Protein AF-A0A919TP03-F1 (afdb_monomer_lite)

Structure (mmCIF, N/CA/C/O backbone):
data_AF-A0A919TP03-F1
#
_entry.id   AF-A0A919TP03-F1
#
loop_
_atom_site.group_PDB
_atom_site.id
_atom_site.type_symbol
_atom_site.label_atom_id
_atom_site.label_alt_id
_atom_site.label_comp_id
_atom_site.label_asym_id
_atom_site.label_entity_id
_atom_site.label_seq_id
_atom_site.pdbx_PDB_ins_code
_atom_site.Cartn_x
_atom_site.Cartn_y
_atom_site.Cartn_z
_atom_site.occupancy
_atom_site.B_iso_or_equiv
_atom_site.auth_seq_id
_atom_site.auth_comp_id
_atom_site.auth_asym_id
_atom_site.auth_atom_id
_atom_site.pdbx_PDB_model_num
ATOM 1 N N . MET A 1 1 ? -2.694 -4.757 1.870 1.00 91.94 1 MET A N 1
ATOM 2 C CA . MET A 1 1 ? -1.368 -5.408 1.876 1.00 91.94 1 MET A CA 1
ATOM 3 C C . MET A 1 1 ? -1.038 -5.931 0.502 1.00 91.94 1 MET A C 1
ATOM 5 O O . MET A 1 1 ? -1.943 -6.411 -0.164 1.00 91.94 1 MET A O 1
ATOM 9 N N . ALA A 1 2 ? 0.234 -5.892 0.119 1.00 93.25 2 ALA A N 1
ATOM 10 C CA . ALA A 1 2 ? 0.705 -6.335 -1.192 1.00 93.25 2 ALA A CA 1
ATOM 11 C C . ALA A 1 2 ? 2.002 -7.144 -1.063 1.00 93.25 2 ALA A C 1
ATOM 13 O O . ALA A 1 2 ? 2.681 -7.048 -0.039 1.00 93.25 2 ALA A O 1
ATOM 14 N N . THR A 1 3 ? 2.324 -7.935 -2.085 1.00 94.19 3 THR A N 1
ATOM 15 C CA . THR A 1 3 ? 3.656 -8.539 -2.289 1.00 94.19 3 THR A CA 1
ATOM 16 C C . THR A 1 3 ? 4.359 -7.925 -3.491 1.00 94.19 3 THR A C 1
ATOM 18 O O . THR A 1 3 ? 5.556 -7.674 -3.430 1.00 94.19 3 THR A O 1
ATOM 21 N N . HIS A 1 4 ? 3.624 -7.609 -4.560 1.00 95.56 4 HIS A N 1
ATOM 22 C CA . HIS A 1 4 ? 4.197 -6.997 -5.756 1.00 95.56 4 HIS A CA 1
ATOM 23 C C . HIS A 1 4 ? 3.996 -5.489 -5.745 1.00 95.56 4 HIS A C 1
ATOM 25 O O . HIS A 1 4 ? 2.932 -4.995 -5.366 1.00 95.56 4 HIS A O 1
ATOM 31 N N . ALA A 1 5 ? 5.037 -4.763 -6.138 1.00 95.31 5 ALA A N 1
ATOM 32 C CA . ALA A 1 5 ? 5.047 -3.313 -6.076 1.00 95.31 5 ALA A CA 1
ATOM 33 C C . ALA A 1 5 ? 6.024 -2.724 -7.093 1.00 95.31 5 ALA A C 1
ATOM 35 O O . ALA A 1 5 ? 7.203 -3.072 -7.106 1.00 95.31 5 ALA A O 1
ATOM 36 N N . PHE A 1 6 ? 5.550 -1.770 -7.891 1.00 95.62 6 PHE A N 1
ATOM 37 C CA . PHE A 1 6 ? 6.347 -1.111 -8.921 1.00 95.62 6 PHE A CA 1
ATOM 38 C C . PHE A 1 6 ? 6.401 0.389 -8.660 1.00 95.62 6 PHE A C 1
ATOM 40 O O . PHE A 1 6 ? 5.384 1.083 -8.666 1.00 95.62 6 PHE A O 1
ATOM 47 N N . HIS A 1 7 ? 7.604 0.900 -8.420 1.00 93.31 7 HIS A N 1
ATOM 48 C CA . HIS A 1 7 ? 7.853 2.321 -8.227 1.00 93.31 7 HIS A CA 1
ATOM 49 C C . HIS A 1 7 ? 8.422 2.943 -9.500 1.00 93.31 7 HIS A C 1
ATOM 51 O O . HIS A 1 7 ? 9.349 2.406 -10.104 1.00 93.31 7 HIS A O 1
ATOM 57 N N . GLN A 1 8 ? 7.932 4.128 -9.864 1.00 87.19 8 GLN A N 1
ATOM 58 C CA . GLN A 1 8 ? 8.279 4.791 -11.124 1.00 87.19 8 GLN A CA 1
ATOM 59 C C . GLN A 1 8 ? 9.794 4.969 -11.345 1.00 87.19 8 GLN A C 1
ATOM 61 O O . GLN A 1 8 ? 10.262 4.841 -12.472 1.00 87.19 8 GLN A O 1
ATOM 66 N N . LEU A 1 9 ? 10.560 5.272 -10.288 1.00 89.12 9 LEU A N 1
ATOM 67 C CA . LEU A 1 9 ? 12.007 5.530 -10.394 1.00 89.12 9 LEU A CA 1
ATOM 68 C C . LEU A 1 9 ? 12.885 4.358 -9.951 1.00 89.12 9 LEU A C 1
ATOM 70 O O . LEU A 1 9 ? 14.006 4.222 -10.426 1.00 89.12 9 LEU A O 1
ATOM 74 N N . ALA A 1 10 ? 12.404 3.549 -9.006 1.00 88.62 10 ALA A N 1
ATOM 75 C CA . ALA A 1 10 ? 13.191 2.459 -8.422 1.00 88.62 10 ALA A CA 1
ATOM 76 C C . ALA A 1 10 ? 12.963 1.131 -9.157 1.00 88.62 10 ALA A C 1
ATOM 78 O O . ALA A 1 10 ? 13.732 0.195 -8.968 1.00 88.62 10 ALA A O 1
ATOM 79 N N . GLY A 1 11 ? 11.935 1.065 -10.010 1.00 91.62 11 GLY A N 1
ATOM 80 C CA . GLY A 1 11 ? 11.528 -0.153 -10.689 1.00 91.62 11 GLY A CA 1
ATOM 81 C C . GLY A 1 11 ? 10.775 -1.091 -9.752 1.00 91.62 11 GLY A C 1
ATOM 82 O O . GLY A 1 11 ? 9.951 -0.656 -8.944 1.00 91.62 11 GLY A O 1
ATOM 83 N N . ASP A 1 12 ? 11.047 -2.384 -9.894 1.00 94.94 12 ASP A N 1
ATOM 84 C CA . ASP A 1 12 ? 10.448 -3.435 -9.079 1.00 94.94 12 ASP A CA 1
ATOM 85 C C . ASP A 1 12 ? 10.972 -3.370 -7.636 1.00 94.94 12 ASP A C 1
ATOM 87 O O . ASP A 1 12 ? 12.174 -3.460 -7.380 1.00 94.94 12 ASP A O 1
ATOM 91 N N . ILE A 1 13 ? 10.047 -3.186 -6.699 1.00 93.44 13 ILE A N 1
ATOM 92 C CA . ILE A 1 13 ? 10.291 -3.139 -5.256 1.00 93.44 13 ILE A CA 1
ATOM 93 C C . ILE A 1 13 ? 9.390 -4.140 -4.519 1.00 93.44 13 ILE A C 1
ATOM 95 O O . ILE A 1 13 ? 8.952 -3.889 -3.388 1.00 93.44 13 ILE A O 1
ATOM 99 N N . SER A 1 14 ? 9.085 -5.253 -5.189 1.00 94.19 14 SER A N 1
ATOM 100 C CA . SER A 1 14 ? 8.319 -6.373 -4.650 1.00 94.19 14 SER A CA 1
ATOM 101 C C . SER A 1 14 ? 9.018 -7.018 -3.451 1.00 94.19 14 SER A C 1
ATOM 103 O O . SER A 1 14 ? 10.224 -6.878 -3.237 1.00 94.19 14 SER A O 1
ATOM 105 N N . ARG A 1 15 ? 8.229 -7.712 -2.633 1.00 89.25 15 ARG A N 1
ATOM 106 C CA . ARG A 1 15 ? 8.653 -8.388 -1.408 1.00 89.25 15 ARG A CA 1
ATOM 107 C C . ARG A 1 15 ? 8.086 -9.803 -1.385 1.00 89.25 15 ARG A C 1
ATOM 109 O O . ARG A 1 15 ? 6.964 -10.029 -1.833 1.00 89.25 15 ARG A O 1
ATOM 116 N N . ASP A 1 16 ? 8.851 -10.726 -0.810 1.00 90.44 16 ASP A N 1
ATOM 117 C CA . ASP A 1 16 ? 8.452 -12.136 -0.697 1.00 90.44 16 ASP A CA 1
ATOM 118 C C . ASP A 1 16 ? 7.247 -12.327 0.238 1.00 90.44 16 ASP A C 1
ATOM 120 O O . ASP A 1 16 ? 6.447 -13.245 0.063 1.00 90.44 16 ASP A O 1
ATOM 124 N N . GLU A 1 17 ? 7.094 -11.436 1.221 1.00 89.00 17 GLU A N 1
ATOM 125 C CA . GLU A 1 17 ? 6.006 -11.451 2.195 1.00 89.00 17 GLU A CA 1
ATOM 126 C C . GLU A 1 17 ? 5.045 -10.276 1.999 1.00 89.00 17 GLU A C 1
ATOM 128 O O . GLU A 1 17 ? 5.384 -9.236 1.427 1.00 89.00 17 GLU A O 1
ATOM 133 N N . HIS A 1 18 ? 3.817 -10.433 2.496 1.00 87.81 18 HIS A N 1
ATOM 134 C CA . HIS A 1 18 ? 2.844 -9.351 2.485 1.00 87.81 18 HIS A CA 1
ATOM 135 C C . HIS A 1 18 ? 3.267 -8.226 3.428 1.00 87.81 18 HIS A C 1
ATOM 137 O O . HIS A 1 18 ? 3.453 -8.439 4.623 1.00 87.81 18 HIS A O 1
ATOM 143 N N . HIS A 1 19 ? 3.309 -7.007 2.900 1.00 90.38 19 HIS A N 1
ATOM 144 C CA . HIS A 1 19 ? 3.555 -5.807 3.691 1.00 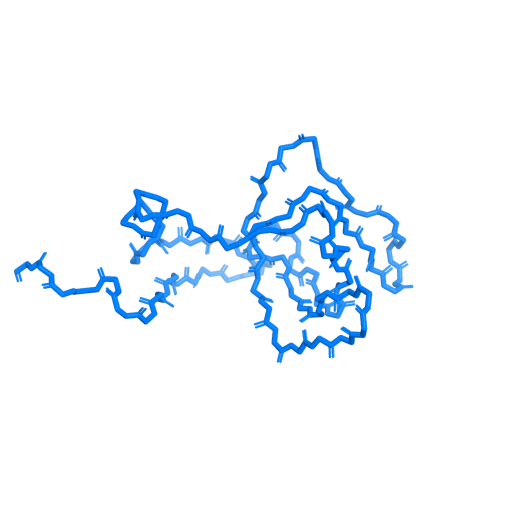90.38 19 HIS A CA 1
ATOM 145 C C . HIS A 1 19 ? 2.391 -4.817 3.615 1.00 90.38 19 HIS A C 1
ATOM 147 O O . HIS A 1 19 ? 1.523 -4.875 2.732 1.00 90.38 19 HIS A O 1
ATOM 153 N N . LEU A 1 20 ? 2.384 -3.875 4.558 1.00 91.62 20 LEU A N 1
ATOM 154 C CA . LEU A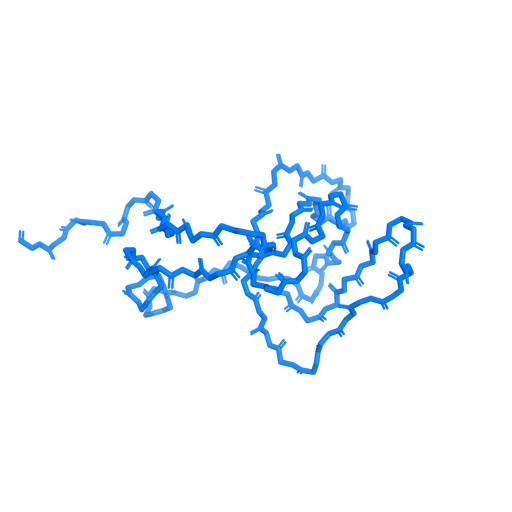 1 20 ? 1.400 -2.803 4.620 1.00 91.62 20 LEU A CA 1
ATOM 155 C C . LEU A 1 20 ? 1.624 -1.773 3.511 1.00 91.62 20 LEU A C 1
ATOM 157 O O . LEU A 1 20 ? 2.669 -1.127 3.449 1.00 91.62 20 LEU A O 1
ATOM 161 N N . ALA A 1 21 ? 0.597 -1.573 2.693 1.00 92.12 21 ALA A N 1
ATOM 162 C CA . ALA A 1 21 ? 0.524 -0.513 1.700 1.00 92.12 21 ALA A CA 1
ATOM 163 C C . ALA A 1 21 ? -0.639 0.417 2.058 1.00 92.12 21 ALA A C 1
ATOM 165 O O . A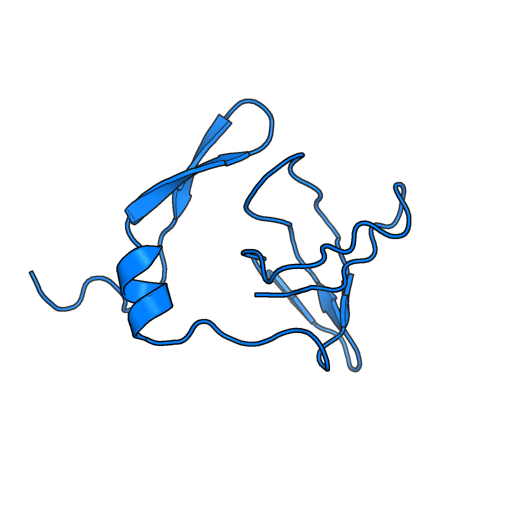LA A 1 21 ? -1.722 -0.060 2.404 1.00 92.12 21 ALA A O 1
ATOM 166 N N . LEU A 1 22 ? -0.400 1.725 1.988 1.00 91.25 22 LEU A N 1
ATOM 167 C CA . LEU A 1 22 ? -1.424 2.752 2.116 1.00 91.25 22 LEU A CA 1
ATOM 168 C C . LEU A 1 22 ? -1.887 3.111 0.712 1.00 91.25 22 LEU A C 1
ATOM 170 O O . LEU A 1 22 ? -1.120 3.707 -0.043 1.00 91.25 22 LEU A O 1
ATOM 174 N N . ILE A 1 23 ? -3.116 2.730 0.377 1.00 93.44 23 ILE A N 1
ATOM 175 C CA . ILE A 1 23 ? -3.719 3.014 -0.924 1.00 93.44 23 ILE A CA 1
ATOM 176 C C . ILE A 1 23 ? -4.401 4.377 -0.865 1.00 93.44 23 ILE A C 1
ATOM 178 O O . ILE A 1 23 ? -5.138 4.667 0.077 1.00 93.44 23 ILE A O 1
ATOM 182 N N . THR A 1 24 ? -4.122 5.215 -1.856 1.00 93.38 24 THR A N 1
ATOM 183 C CA . THR A 1 24 ? -4.674 6.573 -1.965 1.00 93.38 24 THR A CA 1
ATOM 184 C C . THR A 1 24 ? -5.486 6.773 -3.235 1.00 93.38 24 THR A C 1
ATOM 186 O O . THR A 1 24 ? -6.285 7.701 -3.286 1.00 93.38 24 THR A O 1
ATOM 189 N N . ASP A 1 25 ? -5.263 5.934 -4.246 1.00 95.75 25 ASP A N 1
ATOM 190 C CA . ASP A 1 25 ? -5.945 5.982 -5.536 1.00 95.75 25 ASP A CA 1
ATOM 191 C C . ASP A 1 25 ? -5.933 4.585 -6.184 1.00 95.75 25 ASP A C 1
ATOM 193 O O . ASP A 1 25 ? -5.244 3.677 -5.707 1.00 95.75 25 ASP A O 1
ATOM 197 N N . GLU A 1 26 ? -6.676 4.396 -7.266 1.00 97.31 26 GLU A N 1
ATOM 198 C CA . GLU A 1 26 ? -6.670 3.161 -8.052 1.00 97.31 26 GLU A CA 1
ATOM 199 C C . GLU A 1 26 ? -6.968 3.425 -9.530 1.00 97.31 26 GLU A C 1
ATOM 201 O O . GLU A 1 26 ? -7.657 4.381 -9.880 1.00 97.31 26 GLU A O 1
ATOM 206 N N . ASP A 1 27 ? -6.466 2.551 -10.399 1.00 95.81 27 ASP A N 1
ATOM 207 C CA . ASP A 1 27 ? -6.931 2.436 -11.781 1.00 95.81 27 ASP A CA 1
ATOM 208 C C . ASP A 1 27 ? -7.544 1.048 -12.026 1.00 95.81 27 ASP A C 1
ATOM 210 O O . ASP A 1 27 ? -7.891 0.343 -11.074 1.00 95.81 27 ASP A O 1
ATOM 214 N N . ASP A 1 28 ? -7.754 0.666 -13.286 1.00 96.75 28 ASP A N 1
ATOM 215 C CA . ASP A 1 28 ? -8.402 -0.604 -13.627 1.00 96.75 28 ASP A CA 1
ATOM 216 C C . ASP A 1 28 ? -7.605 -1.825 -13.120 1.00 96.75 28 ASP A C 1
ATOM 218 O O . ASP A 1 28 ? -8.206 -2.791 -12.640 1.00 96.75 28 ASP A O 1
ATOM 222 N N . ASP A 1 29 ? -6.270 -1.759 -13.141 1.00 96.50 29 ASP A N 1
ATOM 223 C CA . ASP A 1 29 ? -5.383 -2.910 -12.919 1.00 96.50 29 ASP A CA 1
ATOM 224 C C . ASP A 1 29 ? -4.605 -2.836 -11.591 1.00 96.50 29 ASP A C 1
ATOM 226 O O . ASP A 1 29 ? -4.306 -3.869 -10.972 1.00 96.50 29 ASP A O 1
ATOM 230 N N . ASP A 1 30 ? -4.304 -1.625 -11.120 1.00 97.38 30 ASP A N 1
ATOM 231 C CA . ASP A 1 30 ? -3.427 -1.361 -9.985 1.00 97.38 30 ASP A CA 1
ATOM 232 C C . ASP A 1 30 ? -4.107 -0.507 -8.908 1.00 97.38 30 ASP A C 1
ATOM 234 O O . ASP A 1 30 ? -4.854 0.436 -9.172 1.00 97.38 30 ASP A O 1
ATOM 238 N N . PHE A 1 31 ? -3.752 -0.776 -7.655 1.00 97.31 31 PHE A N 1
ATOM 239 C CA . PHE A 1 31 ? -3.861 0.219 -6.596 1.00 97.31 31 PHE A CA 1
ATOM 240 C C . PHE A 1 31 ? -2.635 1.132 -6.612 1.00 97.31 31 PHE A C 1
ATOM 242 O O . PHE A 1 31 ? -1.513 0.679 -6.841 1.00 97.31 31 PHE A O 1
ATOM 249 N N . ILE A 1 32 ? -2.821 2.414 -6.309 1.00 96.12 32 ILE A N 1
ATOM 250 C CA . ILE A 1 32 ? -1.756 3.416 -6.279 1.00 96.12 32 ILE A CA 1
ATOM 251 C C . ILE A 1 32 ? -1.627 3.957 -4.859 1.00 96.12 32 ILE A C 1
ATOM 253 O O . ILE A 1 32 ? -2.603 4.359 -4.218 1.00 96.12 32 ILE A O 1
ATOM 257 N N . GLY A 1 33 ? -0.401 3.978 -4.345 1.00 93.88 33 GLY A N 1
ATOM 258 C CA . GLY A 1 33 ? -0.178 4.445 -2.987 1.00 93.88 33 GLY A CA 1
ATOM 259 C C . GLY A 1 33 ? 1.272 4.435 -2.543 1.00 93.88 33 GLY A C 1
ATOM 260 O O . GLY A 1 33 ? 2.183 4.732 -3.316 1.00 93.88 33 GLY A O 1
ATOM 261 N N . SER A 1 34 ? 1.480 4.125 -1.266 1.00 91.88 34 SER A N 1
ATOM 262 C CA . SER A 1 34 ? 2.802 4.131 -0.639 1.00 91.88 34 SER A CA 1
ATOM 263 C C . SER A 1 34 ? 3.052 2.876 0.189 1.00 91.88 34 SER A C 1
ATOM 265 O O . SER A 1 34 ? 2.141 2.358 0.838 1.00 91.88 34 SER A O 1
ATOM 267 N N . TRP A 1 35 ? 4.304 2.418 0.239 1.00 90.44 35 TRP A N 1
ATOM 268 C CA . TRP A 1 35 ? 4.709 1.441 1.254 1.00 90.44 35 TRP A CA 1
ATOM 269 C C . TRP A 1 35 ? 4.699 2.101 2.636 1.00 90.44 35 TRP A C 1
ATOM 271 O O . TRP A 1 35 ? 5.368 3.112 2.844 1.00 90.44 35 TRP A O 1
ATOM 281 N N . VAL A 1 36 ? 3.978 1.508 3.591 1.00 87.19 36 VAL A N 1
ATOM 282 C CA . VAL A 1 36 ? 3.893 2.015 4.974 1.00 87.19 36 VAL A CA 1
ATOM 283 C C . VAL A 1 36 ? 5.188 1.753 5.744 1.00 87.19 36 VAL A C 1
ATOM 285 O O . VAL A 1 36 ? 5.569 2.530 6.613 1.00 87.19 36 VAL A O 1
ATOM 288 N N . GLU A 1 37 ? 5.888 0.670 5.413 1.00 80.44 37 GLU A N 1
ATOM 289 C CA . GLU A 1 37 ? 7.133 0.271 6.068 1.00 80.44 37 GLU A CA 1
ATOM 290 C C . GLU A 1 37 ? 8.317 0.372 5.101 1.00 80.44 37 GLU A C 1
ATOM 292 O O . GLU A 1 37 ? 8.229 -0.045 3.940 1.00 80.44 37 GLU A O 1
ATOM 297 N N . GLY A 1 38 ? 9.462 0.851 5.593 1.00 73.56 38 GLY A N 1
ATOM 298 C CA . GLY A 1 38 ? 10.721 0.891 4.845 1.00 73.56 38 GLY A CA 1
ATOM 299 C C . GLY A 1 38 ? 11.059 2.279 4.300 1.00 73.56 38 GLY A C 1
ATOM 300 O O . GLY A 1 38 ? 10.913 3.286 4.992 1.00 73.56 38 GLY A O 1
ATOM 301 N N . ALA A 1 39 ? 11.547 2.338 3.058 1.00 72.44 39 ALA A N 1
ATOM 302 C CA . ALA A 1 39 ? 12.127 3.554 2.477 1.00 72.44 39 ALA A CA 1
ATOM 303 C C . ALA A 1 39 ? 11.111 4.664 2.125 1.00 72.44 39 ALA A C 1
ATOM 305 O O . ALA A 1 39 ? 11.511 5.692 1.588 1.00 72.44 39 ALA A O 1
ATOM 306 N N . GLY A 1 40 ? 9.819 4.486 2.430 1.00 75.06 40 GLY A N 1
ATOM 307 C CA . GLY A 1 40 ? 8.794 5.509 2.195 1.00 75.06 40 GLY A CA 1
ATOM 308 C C . GLY A 1 40 ? 8.527 5.779 0.713 1.00 75.06 40 GLY A C 1
ATOM 309 O O . GLY A 1 40 ? 8.314 6.925 0.330 1.00 75.06 40 GLY A O 1
ATOM 310 N N . PHE A 1 41 ? 8.574 4.741 -0.129 1.00 86.00 41 PHE A N 1
ATOM 311 C CA . PHE A 1 41 ? 8.233 4.864 -1.546 1.00 86.00 41 PHE A CA 1
ATOM 312 C C . PHE A 1 41 ? 6.776 5.313 -1.704 1.00 86.00 41 PHE A C 1
ATOM 314 O O . PHE A 1 41 ? 5.872 4.620 -1.233 1.00 86.00 41 PHE A O 1
ATOM 321 N N . ILE A 1 42 ? 6.582 6.447 -2.378 1.00 89.06 42 ILE A N 1
ATOM 322 C CA . ILE A 1 42 ? 5.285 7.015 -2.777 1.00 89.06 42 ILE A CA 1
ATOM 323 C C . ILE A 1 42 ? 5.037 6.755 -4.267 1.00 89.06 42 ILE A C 1
ATOM 325 O O . ILE A 1 42 ? 5.985 6.464 -4.991 1.00 89.06 42 ILE A O 1
ATOM 329 N N . ASN A 1 43 ? 3.801 6.897 -4.751 1.00 91.06 43 ASN A N 1
ATOM 330 C CA . ASN A 1 43 ? 3.435 6.622 -6.153 1.00 91.06 43 ASN A CA 1
ATOM 331 C C . ASN A 1 43 ? 3.836 5.206 -6.605 1.00 91.06 43 ASN A C 1
ATOM 333 O O . ASN A 1 43 ? 4.348 4.991 -7.706 1.00 91.06 43 ASN A O 1
ATOM 337 N N . VAL A 1 44 ? 3.638 4.242 -5.712 1.00 94.25 44 VAL A N 1
ATOM 338 C CA . VAL A 1 44 ? 3.867 2.823 -5.961 1.00 94.25 44 VAL A CA 1
ATOM 339 C C . VAL A 1 44 ? 2.588 2.219 -6.521 1.00 94.25 44 VAL A C 1
ATOM 341 O O . VAL A 1 44 ? 1.512 2.430 -5.961 1.00 94.25 44 VAL A O 1
ATOM 344 N N . ARG A 1 45 ? 2.722 1.467 -7.613 1.00 96.94 45 ARG A N 1
ATOM 345 C CA . ARG A 1 45 ? 1.654 0.653 -8.195 1.00 96.9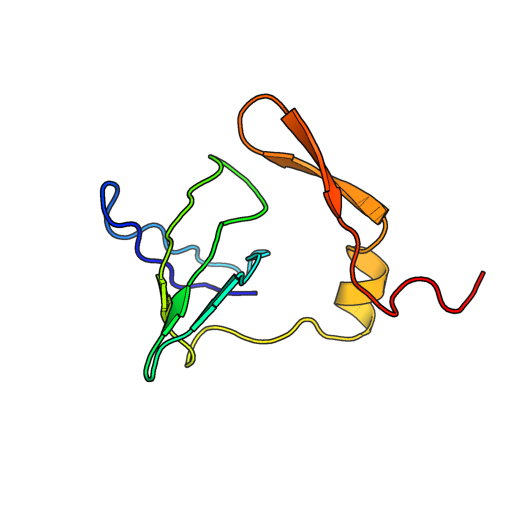4 45 ARG A CA 1
ATOM 346 C C . ARG A 1 45 ? 1.680 -0.741 -7.590 1.00 96.94 45 ARG A C 1
ATOM 348 O O . ARG A 1 45 ? 2.726 -1.390 -7.586 1.00 96.94 45 ARG A O 1
ATOM 355 N N . PHE A 1 46 ? 0.539 -1.183 -7.0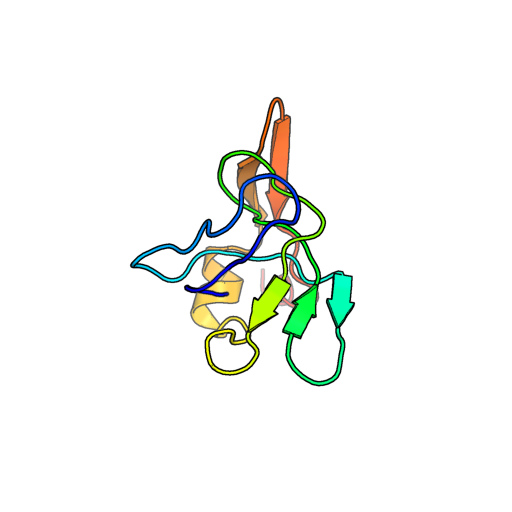86 1.00 96.69 46 PHE A N 1
ATOM 356 C CA . PHE A 1 46 ? 0.335 -2.489 -6.479 1.00 96.69 46 PHE A CA 1
ATOM 357 C C . PHE A 1 46 ? -0.716 -3.253 -7.290 1.00 96.69 46 PHE A C 1
ATOM 359 O O . PHE A 1 46 ? -1.895 -2.889 -7.229 1.00 96.69 46 PHE A O 1
ATOM 366 N N . PRO A 1 47 ? -0.342 -4.326 -8.007 1.00 96.88 47 PRO A N 1
ATOM 367 C CA . PRO A 1 47 ? -1.300 -5.078 -8.808 1.00 96.88 47 PRO A CA 1
ATOM 368 C C . PRO A 1 47 ? -2.438 -5.626 -7.952 1.00 96.88 4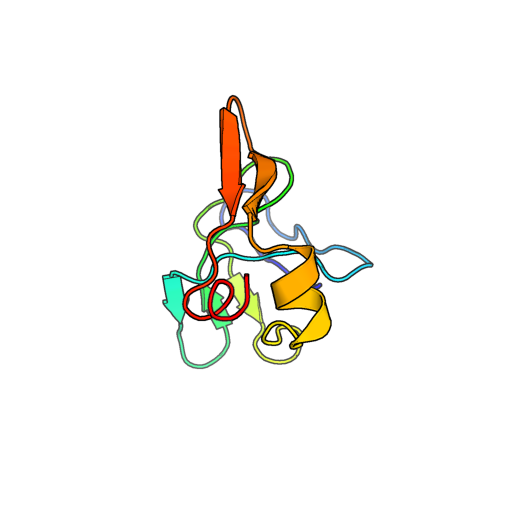7 PRO A C 1
ATOM 370 O O . PRO A 1 47 ? -2.186 -6.292 -6.934 1.00 96.88 47 PRO A O 1
ATOM 373 N N . LYS A 1 48 ? -3.690 -5.406 -8.377 1.00 96.44 48 LYS A N 1
ATOM 374 C CA . LYS A 1 48 ? -4.886 -5.825 -7.620 1.00 96.44 48 LYS A CA 1
ATOM 375 C C . LYS A 1 48 ? -4.906 -7.328 -7.344 1.00 96.44 48 LYS A C 1
ATOM 377 O O . LYS A 1 48 ? -5.251 -7.747 -6.248 1.00 96.44 48 LYS A O 1
ATOM 382 N N . GLY A 1 49 ? -4.425 -8.146 -8.283 1.00 94.25 49 GLY A N 1
ATOM 383 C CA . GLY A 1 49 ? -4.341 -9.607 -8.124 1.00 94.25 49 GLY A CA 1
ATOM 384 C C . GLY A 1 49 ? -3.391 -10.093 -7.018 1.00 94.25 49 GLY A C 1
ATOM 385 O O . GLY A 1 49 ? -3.482 -11.241 -6.595 1.00 94.25 49 GLY A O 1
ATOM 386 N N . THR A 1 50 ? -2.491 -9.232 -6.536 1.00 92.94 50 THR A N 1
ATOM 387 C CA . THR A 1 50 ? -1.527 -9.544 -5.459 1.00 92.94 50 THR A CA 1
ATOM 388 C C . THR A 1 50 ? -1.727 -8.672 -4.220 1.00 92.94 50 THR A C 1
ATOM 390 O O . THR A 1 50 ? -0.959 -8.750 -3.256 1.00 92.94 50 THR A O 1
ATOM 393 N N . THR A 1 51 ? -2.771 -7.844 -4.245 1.00 95.25 51 THR A N 1
ATOM 394 C CA . THR A 1 51 ? -3.097 -6.888 -3.198 1.00 95.25 51 THR A CA 1
ATOM 395 C C . THR A 1 51 ? -4.430 -7.260 -2.581 1.00 95.25 51 THR A C 1
ATOM 397 O O . THR A 1 51 ? -5.393 -7.568 -3.272 1.00 95.25 51 THR A O 1
ATOM 400 N N . ARG A 1 52 ? -4.496 -7.228 -1.256 1.00 94.19 52 ARG A N 1
ATOM 401 C CA . ARG A 1 52 ? -5.725 -7.507 -0.517 1.00 94.19 52 ARG A CA 1
ATOM 402 C C . ARG A 1 52 ? -5.933 -6.524 0.615 1.00 94.19 52 ARG A C 1
ATOM 404 O O . ARG A 1 52 ? -4.970 -5.951 1.129 1.00 94.19 52 ARG A O 1
ATOM 411 N N . GLU A 1 53 ? -7.173 -6.382 1.048 1.00 93.12 53 GLU A N 1
ATOM 412 C CA . GLU A 1 53 ? -7.485 -5.696 2.297 1.00 93.12 53 GLU A CA 1
ATOM 413 C C . GLU A 1 53 ? -6.882 -6.433 3.505 1.00 93.12 53 GLU A C 1
ATOM 415 O O . GLU A 1 53 ? -6.460 -7.596 3.421 1.00 93.12 53 GLU A O 1
ATOM 420 N N . LEU A 1 54 ? -6.787 -5.717 4.625 1.00 91.19 54 LEU A N 1
ATOM 421 C CA . LEU A 1 54 ? -6.392 -6.307 5.899 1.00 91.19 54 LEU A CA 1
ATOM 422 C C . LEU A 1 54 ? -7.520 -7.192 6.425 1.00 91.19 54 LEU A C 1
ATOM 424 O O . LEU A 1 54 ? -8.685 -6.799 6.396 1.00 91.19 54 LEU A O 1
ATOM 428 N N . ALA A 1 55 ? -7.165 -8.367 6.934 1.00 91.62 55 ALA A N 1
ATOM 429 C CA . ALA A 1 55 ? -8.087 -9.175 7.715 1.00 91.62 55 ALA A CA 1
ATOM 430 C C . ALA A 1 55 ? -8.345 -8.515 9.081 1.00 91.62 55 ALA A C 1
ATOM 432 O O . ALA A 1 55 ? -7.572 -7.672 9.535 1.00 91.62 55 ALA A O 1
ATOM 433 N N . THR A 1 56 ? -9.434 -8.889 9.752 1.00 89.50 56 THR A N 1
ATOM 434 C CA . THR A 1 56 ? -9.840 -8.265 11.023 1.00 89.50 56 THR A CA 1
ATOM 435 C C . THR A 1 56 ? -8.764 -8.362 12.109 1.00 89.50 56 THR A C 1
ATOM 437 O O . THR A 1 56 ? -8.465 -7.368 12.764 1.00 89.50 56 THR A O 1
ATOM 440 N N . ASP A 1 57 ? -8.133 -9.523 12.259 1.00 89.69 57 ASP A N 1
ATOM 441 C CA . ASP A 1 57 ? -7.036 -9.753 13.206 1.00 89.69 57 ASP A CA 1
ATOM 442 C C . ASP A 1 57 ? -5.781 -8.932 12.861 1.00 89.69 57 ASP A C 1
ATOM 444 O O . ASP A 1 57 ? -5.052 -8.470 13.741 1.00 89.69 57 ASP A O 1
ATOM 448 N N . GLU A 1 58 ? -5.538 -8.694 11.573 1.00 91.12 58 GLU A N 1
ATOM 449 C CA . GLU A 1 58 ? -4.462 -7.820 11.110 1.00 91.12 58 GLU A CA 1
ATOM 450 C C . GLU A 1 58 ? -4.773 -6.347 11.394 1.00 91.12 58 GLU A C 1
ATOM 452 O O . GLU A 1 58 ? -3.880 -5.611 11.813 1.00 91.12 58 GLU A O 1
ATOM 457 N N . VAL A 1 59 ? -6.027 -5.912 11.223 1.00 90.38 59 VAL A N 1
ATOM 458 C CA . VAL A 1 59 ? -6.461 -4.556 11.596 1.00 90.38 59 VAL A CA 1
ATOM 459 C C . VAL A 1 59 ? -6.202 -4.313 13.078 1.00 90.38 59 VAL A C 1
ATOM 461 O O . VAL A 1 59 ? -5.547 -3.330 13.413 1.00 90.38 59 VAL A O 1
ATOM 464 N N . GLU A 1 60 ? -6.629 -5.221 13.956 1.00 89.19 60 GLU A N 1
ATOM 465 C CA . GLU A 1 60 ? -6.385 -5.121 15.402 1.00 89.19 60 GLU A CA 1
ATOM 466 C C . GLU A 1 60 ? -4.885 -5.098 15.734 1.00 89.19 60 GLU A C 1
ATOM 468 O O . GLU A 1 60 ? -4.434 -4.331 16.584 1.00 89.19 60 GLU A O 1
ATOM 473 N N . ARG A 1 61 ? -4.083 -5.902 15.027 1.00 88.75 61 ARG A N 1
ATOM 474 C CA . ARG A 1 61 ? -2.630 -5.971 15.225 1.00 88.75 61 ARG A CA 1
ATOM 475 C C . ARG A 1 61 ? -1.900 -4.697 14.798 1.00 88.75 61 ARG A C 1
ATOM 477 O O . ARG A 1 61 ? -0.871 -4.355 15.390 1.00 88.75 61 ARG A O 1
ATOM 484 N N . PHE A 1 62 ? -2.343 -4.058 13.719 1.00 89.75 62 PHE A N 1
ATOM 485 C CA . PHE A 1 62 ? -1.642 -2.920 13.125 1.00 89.75 62 PHE A CA 1
ATOM 486 C C . PHE A 1 62 ? -2.208 -1.567 13.555 1.00 89.75 62 PHE A C 1
ATOM 488 O O . PHE A 1 62 ? -1.450 -0.595 13.578 1.00 89.75 62 PHE A O 1
ATOM 495 N N . ASN A 1 63 ? -3.487 -1.481 13.924 1.00 91.06 63 ASN A N 1
ATOM 496 C CA . ASN A 1 63 ? -4.084 -0.238 14.397 1.00 91.06 63 ASN A CA 1
ATOM 497 C C . ASN A 1 63 ? -3.368 0.259 15.666 1.00 91.06 63 ASN A C 1
ATOM 499 O O . ASN A 1 63 ? -3.028 -0.507 16.565 1.00 91.06 63 ASN A O 1
ATOM 503 N N . GLY A 1 64 ? -3.052 1.552 15.716 1.00 89.12 64 GLY A N 1
ATOM 504 C CA . GLY A 1 64 ? -2.323 2.173 16.824 1.00 89.12 64 GLY A CA 1
ATOM 505 C C . GLY A 1 64 ? -0.817 1.877 16.872 1.00 89.12 64 GLY A C 1
ATOM 506 O O . GLY A 1 64 ? -0.091 2.541 17.629 1.00 89.12 64 GLY A O 1
ATOM 507 N N . ARG A 1 65 ? -0.312 0.947 16.046 1.00 90.06 65 ARG A N 1
ATOM 508 C CA . ARG A 1 65 ? 1.116 0.617 15.973 1.00 90.06 65 ARG A CA 1
ATOM 509 C C . ARG A 1 65 ? 1.906 1.783 15.388 1.00 90.06 65 ARG A C 1
ATOM 511 O O . ARG A 1 65 ? 1.488 2.426 14.428 1.00 90.06 65 ARG A O 1
ATOM 518 N N . VAL A 1 66 ? 3.079 2.036 15.965 1.00 87.12 66 VAL A N 1
ATOM 519 C CA . VAL A 1 66 ? 4.042 2.999 15.426 1.00 87.12 66 VAL A CA 1
ATOM 520 C C . VAL A 1 66 ? 4.995 2.276 14.483 1.00 87.12 66 VAL A C 1
ATOM 522 O O . VAL A 1 66 ? 5.604 1.273 14.858 1.00 87.12 66 VAL A O 1
ATOM 525 N N . VAL A 1 67 ? 5.120 2.793 13.267 1.00 84.12 67 VAL A N 1
ATOM 526 C CA . VAL A 1 67 ? 6.035 2.308 12.233 1.00 84.12 67 VAL A CA 1
ATOM 527 C C . VAL A 1 67 ? 7.030 3.393 11.861 1.00 84.12 67 VAL A C 1
ATOM 529 O O . VAL A 1 67 ? 6.723 4.585 11.910 1.00 84.12 67 VAL A O 1
ATOM 532 N N . GLN A 1 68 ? 8.237 2.978 11.492 1.00 77.94 68 GLN A N 1
ATOM 533 C CA . GLN A 1 68 ? 9.260 3.881 10.986 1.00 77.94 68 GLN A CA 1
ATOM 534 C C . GLN A 1 68 ? 9.195 3.905 9.458 1.00 77.94 68 GLN A C 1
ATOM 536 O O . GLN A 1 68 ? 9.320 2.865 8.809 1.00 77.94 68 GLN A O 1
ATOM 541 N N . ALA A 1 69 ? 9.007 5.097 8.899 1.00 71.94 69 ALA A N 1
ATOM 542 C CA . ALA A 1 69 ? 8.984 5.322 7.461 1.00 71.94 69 ALA A CA 1
ATOM 543 C C . ALA A 1 69 ? 9.811 6.568 7.135 1.00 71.94 69 ALA A C 1
ATOM 545 O O . ALA A 1 69 ? 9.565 7.657 7.668 1.00 71.94 69 ALA A O 1
ATOM 546 N N . GLY A 1 70 ? 10.820 6.400 6.277 1.00 69.50 70 GLY A N 1
ATOM 547 C CA . GLY A 1 70 ? 11.796 7.454 5.998 1.00 69.50 70 GLY A CA 1
ATOM 548 C C . GLY A 1 70 ? 12.489 7.954 7.276 1.00 69.50 70 GLY A C 1
ATOM 549 O O . GLY A 1 70 ? 13.002 7.163 8.066 1.00 69.50 70 GLY A O 1
ATOM 550 N N . ALA A 1 71 ? 12.494 9.274 7.484 1.00 71.62 71 ALA A N 1
ATOM 551 C CA . ALA A 1 71 ? 13.109 9.921 8.650 1.00 71.62 71 ALA A CA 1
ATOM 552 C C . ALA A 1 71 ? 12.161 10.085 9.861 1.00 71.62 71 ALA A C 1
ATOM 554 O O . ALA A 1 71 ? 12.537 10.728 10.840 1.00 71.62 71 ALA A O 1
ATOM 555 N N . GLY A 1 72 ? 10.936 9.549 9.800 1.00 77.44 72 GLY A N 1
ATOM 556 C CA . GLY A 1 72 ? 9.898 9.761 10.811 1.00 77.44 72 GLY A CA 1
ATOM 557 C C . GLY A 1 72 ? 9.285 8.471 11.353 1.00 77.44 72 GLY A C 1
ATOM 558 O O . GLY A 1 72 ? 9.413 7.394 10.769 1.00 77.44 72 GLY A O 1
ATOM 559 N N . ALA A 1 73 ? 8.594 8.606 12.484 1.00 82.75 73 ALA A N 1
ATOM 560 C CA . ALA A 1 73 ? 7.761 7.564 13.065 1.00 82.75 73 ALA A CA 1
ATOM 561 C C . ALA A 1 73 ? 6.291 7.979 12.956 1.00 82.75 73 ALA A C 1
ATOM 563 O O . ALA A 1 73 ? 5.928 9.097 13.323 1.00 82.75 73 ALA A O 1
ATOM 564 N N . TRP A 1 74 ? 5.457 7.072 12.467 1.00 82.56 74 TRP A N 1
ATOM 565 C CA . TRP A 1 74 ? 4.050 7.321 12.180 1.00 82.56 74 TRP A CA 1
ATOM 566 C C . TRP A 1 74 ? 3.197 6.301 12.915 1.00 82.56 74 TRP A C 1
ATOM 568 O O . TRP A 1 74 ? 3.535 5.120 12.948 1.00 82.56 74 TRP A O 1
ATOM 578 N N . ARG A 1 75 ? 2.089 6.744 13.509 1.00 88.56 75 ARG A N 1
ATOM 579 C CA . ARG A 1 75 ? 1.091 5.836 14.077 1.00 88.56 75 ARG A CA 1
ATOM 580 C C . ARG A 1 75 ? 0.094 5.460 12.989 1.00 88.56 75 ARG A C 1
ATOM 582 O O . ARG A 1 75 ? -0.497 6.342 12.376 1.00 88.56 75 ARG A O 1
ATOM 589 N N . ILE A 1 76 ? -0.099 4.164 12.779 1.00 88.06 76 ILE A N 1
ATOM 590 C CA . ILE A 1 76 ? -1.126 3.649 11.877 1.00 88.06 76 ILE A CA 1
ATOM 591 C C . ILE A 1 76 ? -2.491 3.876 12.531 1.00 88.06 76 ILE A C 1
ATOM 593 O O . ILE A 1 76 ? -2.691 3.511 13.690 1.00 88.06 76 ILE A O 1
ATOM 597 N N . GLN A 1 77 ? -3.421 4.467 11.785 1.00 87.62 77 GLN A N 1
ATOM 598 C CA . GLN A 1 77 ? -4.821 4.599 12.177 1.00 87.62 77 GLN A CA 1
ATOM 599 C C . GLN A 1 77 ? -5.681 3.971 11.086 1.00 87.62 77 GLN A C 1
ATOM 601 O O . GLN A 1 77 ? -5.672 4.442 9.948 1.00 87.62 77 GLN A O 1
ATOM 606 N N . ILE A 1 78 ? -6.392 2.898 11.423 1.00 84.69 78 ILE A N 1
ATOM 607 C CA . ILE A 1 78 ? -7.307 2.215 10.505 1.00 84.69 78 ILE A CA 1
ATOM 608 C C . ILE A 1 78 ? -8.734 2.563 10.950 1.00 84.69 78 ILE A C 1
ATOM 610 O O . ILE A 1 78 ? -9.108 2.218 12.074 1.00 84.69 78 ILE A O 1
ATOM 614 N N . PRO A 1 79 ? -9.534 3.269 10.127 1.00 77.25 79 PRO A N 1
ATOM 615 C CA . PRO A 1 79 ? -10.906 3.625 10.480 1.00 77.25 79 PRO A CA 1
ATOM 616 C C . PRO A 1 79 ? -11.729 2.387 10.864 1.00 77.25 79 PRO A C 1
ATOM 618 O O . PRO A 1 79 ? -11.720 1.394 10.142 1.00 77.25 79 PRO A O 1
ATOM 621 N N . GLY A 1 80 ? -12.425 2.442 12.004 1.00 72.06 80 GLY A N 1
ATOM 622 C CA . GLY A 1 80 ? -13.201 1.312 12.539 1.00 72.06 80 GLY A CA 1
ATOM 623 C C . GLY A 1 80 ? -12.399 0.298 13.369 1.00 72.06 80 GLY A C 1
ATOM 624 O O . GLY A 1 80 ? -12.981 -0.658 13.870 1.00 72.06 80 GLY A O 1
ATOM 625 N N . GLY A 1 81 ? -11.090 0.503 13.556 1.00 61.50 81 GLY A N 1
ATOM 626 C CA . GLY A 1 81 ? -10.241 -0.346 14.402 1.00 61.50 81 GLY A CA 1
ATOM 627 C C . GLY A 1 81 ? -10.285 -0.040 15.909 1.00 61.50 81 GLY A C 1
ATOM 628 O O . GLY A 1 81 ? -9.671 -0.779 16.671 1.00 61.50 81 GLY A O 1
ATOM 629 N N . ASP A 1 82 ? -10.974 1.026 16.336 1.00 56.84 82 ASP A N 1
ATOM 630 C CA . ASP A 1 82 ? -11.019 1.508 17.736 1.00 56.84 82 ASP A CA 1
ATOM 631 C C . ASP A 1 82 ? -12.323 1.151 18.482 1.00 56.84 82 ASP A C 1
ATOM 633 O O . ASP A 1 82 ? -12.522 1.560 19.623 1.00 56.84 82 ASP A O 1
ATOM 637 N N . ASP A 1 83 ? -13.224 0.368 17.886 1.00 53.28 83 ASP A N 1
ATOM 638 C CA . ASP A 1 83 ? -14.588 0.214 18.414 1.00 53.28 83 ASP A CA 1
ATOM 639 C C . ASP A 1 83 ? -14.762 -0.786 19.574 1.00 53.28 83 ASP A C 1
ATOM 641 O O . ASP A 1 83 ? -15.896 -1.161 19.878 1.00 53.28 83 ASP A O 1
ATOM 645 N N . ARG A 1 84 ? -13.691 -1.206 20.269 1.00 51.19 84 ARG A N 1
ATOM 646 C CA . ARG A 1 84 ? -13.784 -1.928 21.559 1.00 51.19 84 ARG A CA 1
ATOM 647 C C . ARG A 1 84 ? -12.568 -1.683 22.459 1.00 51.19 84 ARG A C 1
ATOM 649 O O . ARG A 1 84 ? -11.548 -2.354 22.318 1.00 51.19 84 ARG A O 1
ATOM 656 N N . GLY A 1 85 ? -12.730 -0.793 23.438 1.00 45.09 85 GLY A N 1
ATOM 657 C CA . GLY A 1 85 ? -11.813 -0.594 24.565 1.00 45.09 85 GLY A CA 1
ATOM 658 C C . GLY A 1 85 ? -12.410 0.305 25.631 1.00 45.09 85 GLY A C 1
ATOM 659 O O . GLY A 1 85 ? -12.290 1.535 25.466 1.00 45.09 85 GLY A O 1
#

pLDDT: mean 87.23, std 10.85, range [45.09, 97.38]

Sequence (85 aa):
MATHAFHQLAGDISRDEHHLALITDEDDDDFIGSWVEGAGFINVRFPKGTTRELATDEVERFNGRVVQAGAGAWRIQIPGGDDRG

Radius of gyration: 13.01 Å; chains: 1; bounding box: 28×22×38 Å

Foldseek 3Di:
DFQWKQAPPPGTPGHPDDADWDFDADDPFWTAAFGPADATGHRITGGPVGDDDDDLVRLLVQQQDWHDYHPDIDGDHDPPNPPDD

Organism: NCBI:txid1223317

Secondary structure (DSSP, 8-state):
-BS--EETTTEE---SS-B-EEEEEE-SSEEEEEESSBS---SEEEEGGGB-PPPHHHHHHHTT-EEEETTEEEE---TTTTS--